Protein AF-A0A974TFK8-F1 (afdb_monomer_lite)

Structure (mmCIF, N/CA/C/O backbone):
data_AF-A0A974TFK8-F1
#
_entry.id   AF-A0A974TFK8-F1
#
loop_
_atom_site.group_PDB
_atom_site.id
_atom_site.type_symbol
_atom_site.label_atom_id
_atom_site.label_alt_id
_atom_site.label_comp_id
_atom_site.label_asym_id
_atom_site.label_entity_id
_atom_site.label_seq_id
_atom_site.pdbx_PDB_ins_code
_atom_site.Cartn_x
_atom_site.Cartn_y
_atom_site.Cartn_z
_atom_site.occupancy
_atom_site.B_iso_or_equiv
_atom_site.auth_seq_id
_atom_site.auth_comp_id
_atom_site.auth_asym_id
_atom_site.auth_atom_id
_atom_site.pdbx_PDB_model_num
ATOM 1 N N . MET A 1 1 ? 17.963 1.336 -28.474 1.00 47.50 1 MET A N 1
ATOM 2 C CA . MET A 1 1 ? 17.197 0.143 -28.061 1.00 47.50 1 MET A CA 1
ATOM 3 C C . MET A 1 1 ? 16.078 0.599 -27.140 1.00 47.50 1 MET A C 1
ATOM 5 O O . MET A 1 1 ? 16.375 1.074 -26.057 1.00 47.50 1 MET A O 1
ATOM 9 N N . TYR A 1 2 ? 14.823 0.534 -27.590 1.00 50.94 2 TYR A N 1
ATOM 10 C CA . TYR A 1 2 ? 13.650 0.783 -26.746 1.00 50.94 2 TYR A CA 1
ATOM 11 C C . TYR A 1 2 ? 13.254 -0.561 -26.133 1.00 50.94 2 TYR A C 1
ATOM 13 O O . TYR A 1 2 ? 13.108 -1.528 -26.875 1.00 50.94 2 TYR A O 1
ATOM 21 N N . ALA A 1 3 ? 13.133 -0.646 -24.813 1.00 58.66 3 ALA A N 1
ATOM 22 C CA . ALA A 1 3 ? 12.592 -1.830 -24.157 1.00 58.66 3 ALA A CA 1
ATOM 23 C C . ALA A 1 3 ? 11.069 -1.635 -24.021 1.00 58.66 3 ALA A C 1
ATOM 25 O O . ALA A 1 3 ? 10.639 -0.874 -23.150 1.00 58.66 3 ALA A O 1
ATOM 26 N N . PRO A 1 4 ? 10.249 -2.245 -24.898 1.00 61.31 4 PRO A N 1
ATOM 27 C CA . PRO A 1 4 ? 8.814 -1.957 -24.993 1.00 61.31 4 PRO A CA 1
ATOM 28 C C . PRO A 1 4 ? 8.028 -2.349 -23.732 1.00 61.31 4 PRO A C 1
ATOM 30 O O . PRO A 1 4 ? 6.946 -1.820 -23.497 1.00 61.31 4 PRO A O 1
ATOM 33 N N . ASP A 1 5 ? 8.598 -3.210 -22.887 1.00 64.31 5 ASP A N 1
ATOM 34 C CA . ASP A 1 5 ? 7.943 -3.734 -21.684 1.00 64.31 5 ASP A CA 1
ATOM 35 C C . ASP A 1 5 ? 8.152 -2.855 -20.438 1.00 64.31 5 ASP A C 1
ATOM 37 O O . ASP A 1 5 ? 7.492 -3.043 -19.414 1.00 64.31 5 ASP A O 1
ATOM 41 N N . LEU A 1 6 ? 9.060 -1.873 -20.499 1.00 69.62 6 LEU A N 1
ATOM 42 C CA . LEU A 1 6 ? 9.370 -1.011 -19.355 1.00 69.62 6 LEU A CA 1
ATOM 43 C C . LEU A 1 6 ? 8.221 -0.065 -18.959 1.00 69.62 6 LEU A C 1
ATOM 45 O O . LEU A 1 6 ? 7.942 0.042 -17.760 1.00 69.62 6 LEU A O 1
ATOM 49 N N . PRO A 1 7 ? 7.534 0.610 -19.904 1.00 78.12 7 PRO A N 1
ATOM 50 C CA . PRO A 1 7 ? 6.409 1.480 -19.565 1.00 78.12 7 PRO A CA 1
ATOM 51 C C . PRO A 1 7 ? 5.211 0.732 -18.946 1.00 78.12 7 PRO A C 1
ATOM 53 O O . PRO A 1 7 ? 4.729 1.190 -17.906 1.00 78.12 7 PRO A O 1
ATOM 56 N N . PRO A 1 8 ? 4.754 -0.425 -19.476 1.00 86.00 8 PRO A N 1
ATOM 57 C CA . PRO A 1 8 ? 3.691 -1.210 -18.841 1.00 86.00 8 PRO A CA 1
ATOM 58 C C . PRO A 1 8 ? 4.058 -1.714 -17.439 1.00 86.00 8 PRO A C 1
ATOM 60 O O . PRO A 1 8 ? 3.239 -1.642 -16.522 1.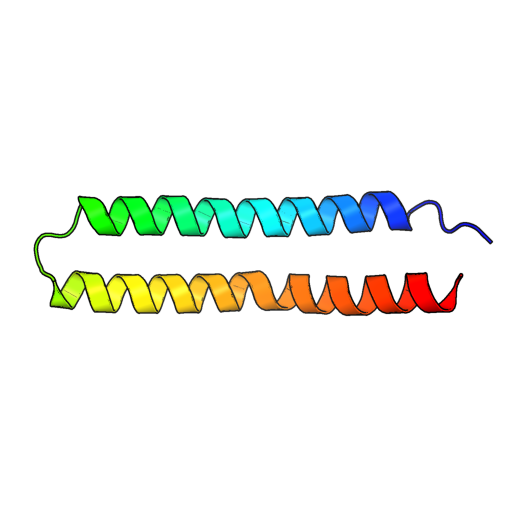00 86.00 8 PRO A O 1
ATOM 63 N N . LEU A 1 9 ? 5.301 -2.169 -17.238 1.00 87.75 9 LEU A N 1
ATOM 64 C CA . LEU A 1 9 ? 5.764 -2.634 -15.929 1.00 87.75 9 LEU A CA 1
ATOM 65 C C . LEU A 1 9 ? 5.773 -1.501 -14.893 1.00 87.75 9 LEU A C 1
ATOM 67 O O . LEU A 1 9 ? 5.311 -1.690 -13.768 1.00 87.75 9 LEU A O 1
ATOM 71 N N . LEU A 1 10 ? 6.253 -0.313 -15.276 1.00 89.19 10 LEU A N 1
ATOM 72 C CA . LEU A 1 10 ? 6.237 0.869 -14.414 1.00 89.19 10 LEU A CA 1
ATOM 73 C C . LEU A 1 10 ? 4.807 1.246 -14.011 1.00 89.19 10 LEU A C 1
ATOM 75 O O . LEU A 1 10 ? 4.544 1.483 -12.832 1.00 89.19 10 LEU A O 1
ATOM 79 N N . GLN A 1 11 ? 3.880 1.268 -14.971 1.00 88.69 11 GLN A N 1
ATOM 80 C CA . GLN A 1 11 ? 2.472 1.571 -14.709 1.00 88.69 11 GLN A CA 1
ATOM 81 C C . GLN A 1 11 ? 1.839 0.550 -13.759 1.00 88.69 11 GLN A C 1
ATOM 83 O O . GLN A 1 11 ? 1.184 0.946 -12.798 1.00 88.69 11 GLN A O 1
ATOM 88 N N . SER A 1 12 ? 2.093 -0.746 -13.963 1.00 92.38 12 SER A N 1
ATOM 89 C CA . SER A 1 12 ? 1.600 -1.805 -13.073 1.00 92.38 12 SER A CA 1
ATOM 90 C C . SER A 1 12 ? 2.125 -1.650 -11.642 1.00 92.38 12 SER A C 1
ATOM 92 O O . SER A 1 12 ? 1.382 -1.857 -10.679 1.00 92.38 12 SER A O 1
ATOM 94 N N . LEU A 1 13 ? 3.396 -1.268 -11.482 1.00 93.81 13 LEU A N 1
ATOM 95 C CA . LEU A 1 13 ? 4.003 -1.049 -10.170 1.00 93.81 13 LEU A CA 1
ATOM 96 C C . LEU A 1 13 ? 3.381 0.152 -9.449 1.00 93.81 13 LEU A C 1
ATOM 98 O O . LEU A 1 13 ? 3.062 0.076 -8.262 1.00 93.81 13 LEU A O 1
ATOM 102 N N . LEU A 1 14 ? 3.193 1.256 -10.175 1.00 93.25 14 LEU A N 1
ATOM 103 C CA . LEU A 1 14 ? 2.578 2.471 -9.647 1.00 93.25 14 LEU A CA 1
ATOM 104 C C . LEU A 1 14 ? 1.108 2.245 -9.280 1.00 93.25 14 LEU A C 1
ATOM 106 O O . LEU A 1 14 ? 0.686 2.691 -8.215 1.00 93.25 14 LEU A O 1
ATOM 110 N N . ALA A 1 15 ? 0.358 1.510 -10.105 1.00 95.00 15 ALA A N 1
ATOM 111 C CA . ALA A 1 15 ? -1.019 1.122 -9.808 1.00 95.00 15 ALA A CA 1
ATOM 112 C C . ALA A 1 15 ? -1.095 0.286 -8.521 1.00 95.00 15 ALA A C 1
ATOM 114 O O . ALA A 1 15 ? -1.836 0.625 -7.603 1.00 95.00 15 ALA A O 1
ATOM 115 N N . THR A 1 16 ? -0.233 -0.727 -8.391 1.00 96.06 16 THR A N 1
ATOM 116 C CA . THR A 1 16 ? -0.170 -1.567 -7.183 1.00 96.06 16 THR A CA 1
ATOM 117 C C . THR A 1 16 ? 0.150 -0.745 -5.927 1.00 96.06 16 THR A C 1
ATOM 119 O O . THR A 1 16 ? -0.457 -0.933 -4.872 1.00 96.06 16 THR A O 1
ATOM 122 N N . LEU A 1 17 ? 1.090 0.202 -6.023 1.00 96.00 17 LEU A N 1
ATOM 123 C CA . LEU A 1 17 ? 1.418 1.118 -4.926 1.00 96.00 17 LEU A CA 1
ATOM 124 C C . LEU A 1 17 ? 0.237 2.029 -4.559 1.00 96.00 17 LEU A C 1
ATOM 126 O O . LEU A 1 17 ? -0.010 2.251 -3.371 1.00 96.00 17 LEU A O 1
ATOM 130 N N . ALA A 1 18 ? -0.491 2.540 -5.553 1.00 94.44 18 ALA A N 1
ATOM 131 C CA . ALA A 1 18 ? -1.676 3.364 -5.342 1.00 94.44 18 ALA A CA 1
ATOM 132 C C . ALA A 1 18 ? -2.782 2.581 -4.618 1.00 94.44 18 ALA A C 1
ATOM 134 O O . ALA A 1 18 ? -3.316 3.075 -3.625 1.00 94.44 18 ALA A O 1
ATOM 135 N N . ASP A 1 19 ? -3.043 1.337 -5.024 1.00 97.44 19 ASP A N 1
ATOM 136 C CA . ASP A 1 19 ? -4.024 0.465 -4.371 1.00 97.44 19 ASP A CA 1
ATOM 137 C C . ASP A 1 19 ? -3.669 0.198 -2.901 1.00 97.44 19 ASP A C 1
ATOM 139 O O . ASP A 1 19 ? -4.529 0.263 -2.017 1.00 97.44 19 ASP A O 1
ATOM 143 N N . ILE A 1 20 ? -2.388 -0.053 -2.606 1.00 95.81 20 ILE A N 1
ATOM 144 C CA . ILE A 1 20 ? -1.901 -0.268 -1.235 1.00 95.81 20 ILE A CA 1
ATOM 145 C C . ILE A 1 20 ? -2.069 0.994 -0.376 1.00 95.81 20 ILE A C 1
ATOM 147 O O . ILE A 1 20 ? -2.458 0.889 0.792 1.00 95.81 20 ILE A O 1
ATOM 151 N N . ASN A 1 21 ? -1.778 2.176 -0.928 1.00 96.81 21 ASN A N 1
ATOM 152 C CA . ASN A 1 21 ? -1.962 3.451 -0.230 1.00 96.81 21 ASN A CA 1
ATOM 153 C C . ASN A 1 21 ? -3.450 3.718 0.041 1.00 96.81 21 ASN A C 1
ATOM 155 O O . ASN A 1 21 ? -3.823 4.036 1.169 1.00 96.81 21 ASN A O 1
ATOM 159 N N . PHE A 1 22 ? -4.306 3.504 -0.956 1.00 97.19 22 PHE A N 1
ATOM 160 C CA . PHE A 1 22 ? -5.741 3.734 -0.834 1.00 97.19 22 PHE A CA 1
ATOM 161 C C . PHE A 1 22 ? -6.410 2.779 0.163 1.00 97.19 22 PHE A C 1
ATOM 163 O O . PHE A 1 22 ? -7.260 3.186 0.959 1.00 97.19 22 PHE A O 1
ATOM 170 N N . ALA A 1 23 ? -6.007 1.504 0.175 1.00 96.88 23 ALA A N 1
ATOM 171 C CA . ALA A 1 23 ? -6.471 0.545 1.173 1.00 96.88 23 ALA A CA 1
ATOM 172 C C . ALA A 1 23 ? -6.101 0.988 2.599 1.00 96.88 23 ALA A C 1
ATOM 174 O O . ALA A 1 23 ? -6.952 0.967 3.489 1.00 96.88 23 ALA A O 1
ATOM 175 N N . TYR A 1 24 ? -4.863 1.454 2.802 1.00 97.31 24 TYR A N 1
ATOM 176 C CA . TYR A 1 24 ? -4.409 1.975 4.091 1.00 97.31 24 TYR A CA 1
ATOM 177 C C . TYR A 1 24 ? -5.219 3.192 4.550 1.00 97.31 24 TYR A C 1
ATOM 179 O O . TYR A 1 24 ? -5.660 3.226 5.698 1.00 97.31 24 TYR A O 1
ATOM 187 N N . GLU A 1 25 ? -5.450 4.168 3.671 1.00 96.94 25 GLU A N 1
ATOM 188 C CA . GLU A 1 25 ? -6.246 5.359 3.996 1.00 96.94 25 GLU A CA 1
ATOM 189 C C . GLU A 1 25 ? -7.671 4.981 4.401 1.00 96.94 25 GLU A C 1
ATOM 191 O O . GLU A 1 25 ? -8.144 5.376 5.468 1.00 96.94 25 GLU A O 1
ATOM 196 N N . ARG A 1 26 ? -8.314 4.110 3.618 1.00 96.56 26 ARG A N 1
ATOM 197 C CA . ARG A 1 26 ? -9.659 3.613 3.915 1.00 96.56 26 ARG A CA 1
ATOM 198 C C . ARG A 1 26 ? -9.726 2.901 5.269 1.00 96.56 26 ARG A C 1
ATOM 200 O O . ARG A 1 26 ? -10.680 3.094 6.022 1.00 96.56 26 ARG A O 1
ATOM 207 N N . GLU A 1 27 ? -8.758 2.044 5.581 1.00 94.69 27 GLU A N 1
ATOM 208 C CA . GLU A 1 27 ? -8.702 1.333 6.865 1.00 94.69 27 GLU A CA 1
ATOM 209 C C . GLU A 1 27 ? -8.433 2.283 8.039 1.00 94.69 27 GLU A C 1
ATOM 211 O O . GLU A 1 27 ? -9.061 2.160 9.093 1.00 94.69 27 GLU A O 1
ATOM 216 N N . ARG A 1 28 ? -7.563 3.279 7.850 1.00 95.12 28 ARG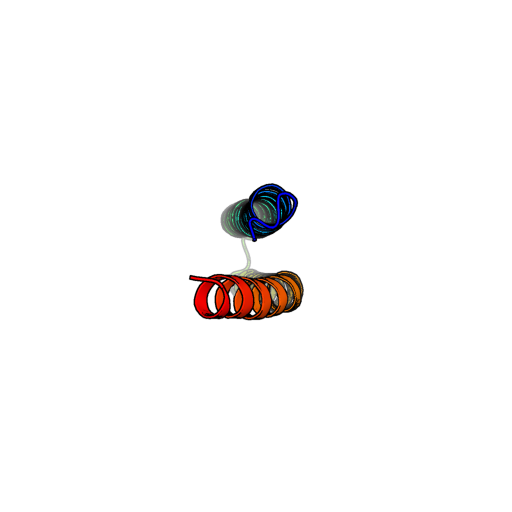 A N 1
ATOM 217 C CA . ARG A 1 28 ? -7.265 4.306 8.853 1.00 95.12 28 ARG A CA 1
ATOM 218 C C . ARG A 1 28 ? -8.503 5.132 9.194 1.00 95.12 28 ARG A C 1
ATOM 220 O O . ARG A 1 28 ? -8.761 5.394 10.372 1.00 95.12 28 ARG A O 1
ATOM 227 N N . ASP A 1 29 ? -9.277 5.518 8.188 1.00 93.94 29 ASP A N 1
ATOM 228 C CA . ASP A 1 29 ? -10.481 6.328 8.368 1.00 93.94 29 ASP A CA 1
ATOM 229 C C . ASP A 1 29 ? -11.593 5.519 9.065 1.00 93.94 29 ASP A C 1
ATOM 231 O O . ASP A 1 29 ? -12.254 6.013 9.986 1.00 93.94 29 ASP A O 1
ATOM 235 N N . LYS A 1 30 ? -11.726 4.225 8.737 1.00 91.62 30 LYS A N 1
ATOM 236 C CA . LYS A 1 30 ? -12.610 3.287 9.456 1.00 91.62 30 LYS A CA 1
ATOM 237 C C . LYS A 1 30 ? -12.227 3.138 10.931 1.00 91.62 30 LYS A C 1
ATOM 239 O O . LYS A 1 30 ? -13.081 3.254 11.806 1.00 91.62 30 LYS A O 1
ATOM 244 N N . LEU A 1 31 ? -10.947 2.918 11.236 1.00 90.31 31 LEU A N 1
ATOM 245 C CA . LEU A 1 31 ? -10.481 2.809 12.627 1.00 90.31 31 LEU A CA 1
ATOM 246 C C . LEU A 1 31 ? -10.674 4.117 13.396 1.00 90.31 31 LEU A C 1
ATOM 248 O O . LEU A 1 31 ? -10.966 4.103 14.596 1.00 90.31 31 LEU A O 1
ATOM 252 N N . SER A 1 32 ? -10.541 5.244 12.695 1.00 85.06 32 SER A N 1
ATOM 253 C CA . SER A 1 32 ? -10.713 6.568 13.276 1.00 85.06 32 SER A CA 1
ATOM 254 C C . SER A 1 32 ? -12.146 6.856 13.699 1.00 85.06 32 SER A C 1
ATOM 256 O O . SER A 1 32 ? -12.325 7.515 14.724 1.00 85.06 32 SER A O 1
ATOM 258 N N . THR A 1 33 ? -13.125 6.328 12.965 1.00 87.38 33 THR A N 1
ATOM 259 C CA . THR A 1 33 ? -14.563 6.511 13.213 1.00 87.38 33 THR A CA 1
ATOM 260 C C . THR A 1 33 ? -15.174 5.425 14.107 1.00 87.38 33 THR A C 1
ATOM 262 O O . THR A 1 33 ? -16.126 5.702 14.828 1.00 87.38 33 THR A O 1
ATOM 265 N N . SER A 1 34 ? -14.619 4.207 14.116 1.00 79.94 34 SER A N 1
ATOM 266 C CA . SER A 1 34 ? -15.218 3.047 14.797 1.00 79.94 34 SER A CA 1
ATOM 267 C C . SER A 1 34 ? -14.793 2.840 16.260 1.00 79.94 34 SER A C 1
ATOM 269 O O . SER A 1 34 ? -15.470 2.103 16.977 1.00 79.94 34 SER A O 1
ATOM 271 N N . THR A 1 35 ? -13.676 3.417 16.720 1.00 76.06 35 THR A N 1
ATOM 272 C CA . THR A 1 35 ? -13.076 3.043 18.020 1.00 76.06 35 THR A CA 1
ATOM 273 C C . THR A 1 35 ? -13.294 4.122 19.082 1.00 76.06 35 THR A C 1
ATOM 275 O O . THR A 1 35 ? -12.772 5.227 18.947 1.00 76.06 35 THR A O 1
ATOM 278 N N . ARG A 1 36 ? -14.029 3.797 20.157 1.00 78.25 36 ARG A N 1
ATOM 279 C CA . ARG A 1 36 ? -14.262 4.700 21.308 1.00 78.25 36 ARG A CA 1
ATOM 280 C C . ARG A 1 36 ? -13.104 4.732 22.311 1.00 78.25 36 ARG A C 1
ATOM 282 O O . ARG A 1 36 ? -12.894 5.753 22.953 1.00 78.25 36 ARG A O 1
ATOM 289 N N . ASP A 1 37 ? -12.349 3.641 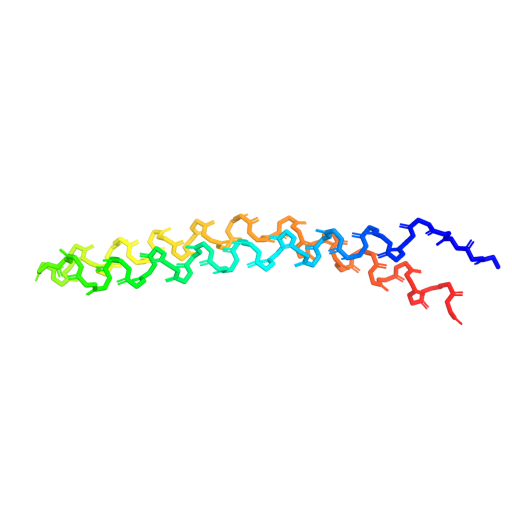22.429 1.00 88.94 37 ASP A N 1
ATOM 290 C CA . ASP A 1 37 ? -11.158 3.576 23.282 1.00 88.94 37 ASP A CA 1
ATOM 291 C C . ASP A 1 37 ? -9.937 4.144 22.543 1.00 88.94 37 ASP A C 1
ATOM 293 O O . ASP A 1 37 ? -9.477 3.601 21.533 1.00 88.94 37 ASP A O 1
ATOM 297 N N . MET A 1 38 ? -9.404 5.249 23.061 1.00 86.88 38 MET A N 1
ATOM 298 C CA . MET A 1 38 ? -8.284 5.964 22.457 1.00 86.88 38 MET A CA 1
ATOM 299 C C . MET A 1 38 ? -6.971 5.163 22.498 1.00 86.88 38 MET A C 1
ATOM 301 O O . MET A 1 38 ? -6.212 5.198 21.530 1.00 86.88 38 MET A O 1
ATOM 305 N N . ASN A 1 39 ? -6.717 4.391 23.556 1.00 90.06 39 ASN A 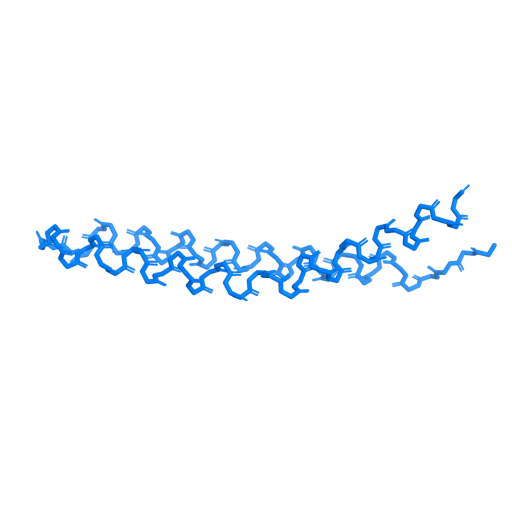N 1
ATOM 306 C CA . ASN A 1 39 ? -5.497 3.592 23.685 1.00 90.06 39 ASN A CA 1
ATOM 307 C C . ASN A 1 39 ? -5.510 2.400 22.723 1.00 90.06 39 ASN A C 1
ATOM 309 O O . ASN A 1 39 ? -4.504 2.115 22.067 1.00 90.06 39 ASN A O 1
ATOM 313 N N . LEU A 1 40 ? -6.657 1.727 22.593 1.00 90.19 40 LEU A N 1
ATOM 314 C CA . LEU A 1 40 ? -6.833 0.667 21.599 1.00 90.19 40 LEU A CA 1
ATOM 315 C C . LEU A 1 40 ? -6.729 1.220 20.175 1.00 90.19 40 LEU A C 1
ATOM 317 O O . LEU A 1 40 ? -6.046 0.626 19.340 1.00 90.19 40 LEU A O 1
ATOM 321 N N . LYS A 1 41 ? -7.320 2.391 19.910 1.00 90.75 41 LYS A N 1
ATOM 322 C CA . LYS A 1 41 ? -7.221 3.077 18.615 1.00 90.75 41 LYS A CA 1
ATOM 323 C C . LYS A 1 41 ? -5.770 3.365 18.229 1.00 90.75 41 LYS A C 1
ATOM 325 O O . LYS A 1 41 ? -5.375 3.040 17.113 1.00 90.75 41 LYS A O 1
ATOM 330 N N . ILE A 1 42 ? -4.965 3.913 19.141 1.00 91.94 42 ILE A N 1
ATOM 331 C CA . ILE A 1 42 ? -3.541 4.196 18.890 1.00 91.94 42 ILE A CA 1
ATOM 332 C C . ILE A 1 42 ? -2.783 2.910 18.533 1.00 91.94 42 ILE A C 1
ATOM 334 O O . ILE A 1 42 ? -2.073 2.874 17.528 1.00 91.94 42 ILE A O 1
ATOM 338 N N . ARG A 1 43 ? -2.973 1.828 19.300 1.00 93.81 43 ARG A N 1
ATOM 339 C CA . ARG A 1 43 ? -2.307 0.539 19.034 1.00 93.81 43 ARG A CA 1
ATOM 340 C C . ARG A 1 43 ? -2.691 -0.045 17.674 1.00 93.81 43 ARG A C 1
ATOM 342 O O . ARG A 1 43 ? -1.828 -0.550 16.956 1.00 93.81 43 ARG A O 1
ATOM 349 N N . LEU A 1 44 ? -3.971 0.030 17.309 1.00 93.75 44 LEU A N 1
ATOM 350 C CA . LEU A 1 44 ? -4.463 -0.446 16.014 1.00 93.75 44 LEU A CA 1
ATOM 351 C C . LEU A 1 44 ? -3.912 0.388 14.852 1.00 93.75 44 LEU A C 1
ATOM 353 O O . LEU A 1 44 ? -3.506 -0.184 13.842 1.00 93.75 44 LEU A O 1
ATOM 357 N N . LEU A 1 45 ? -3.840 1.712 15.005 1.00 94.19 45 LEU A N 1
ATOM 358 C CA . LEU A 1 45 ? -3.274 2.608 13.994 1.00 94.19 45 LEU A CA 1
ATOM 359 C C . LEU A 1 45 ? -1.777 2.361 13.772 1.00 94.19 45 LEU A C 1
ATOM 361 O O . LEU A 1 45 ? -1.339 2.305 12.624 1.00 94.19 45 LEU A O 1
ATOM 365 N N . GLU A 1 46 ? -0.997 2.152 14.834 1.00 95.69 46 GLU A N 1
ATOM 366 C CA . GLU A 1 46 ? 0.430 1.835 14.692 1.00 95.69 46 GLU A CA 1
ATOM 367 C C . GLU A 1 46 ? 0.647 0.473 14.024 1.00 95.69 46 GLU A C 1
ATOM 369 O O . GLU A 1 46 ? 1.466 0.358 13.108 1.00 95.69 46 GLU A O 1
ATOM 374 N N . LYS A 1 47 ? -0.150 -0.543 14.382 1.00 96.12 47 LYS A N 1
ATOM 375 C CA . LYS A 1 47 ? -0.110 -1.847 13.702 1.00 96.12 47 LYS A CA 1
ATOM 376 C C . LYS A 1 47 ? -0.477 -1.724 12.220 1.00 96.12 47 LYS A C 1
ATOM 378 O O . LYS A 1 47 ? 0.203 -2.300 11.370 1.00 96.12 47 LYS A O 1
ATOM 383 N N . LEU A 1 48 ? -1.515 -0.950 11.898 1.00 96.62 48 LEU A N 1
ATOM 384 C CA . LEU A 1 48 ? -1.938 -0.690 10.521 1.00 96.62 48 LEU A CA 1
ATOM 385 C C . LEU A 1 48 ? -0.828 0.006 9.717 1.00 96.62 48 LEU A C 1
ATOM 387 O O . LEU A 1 48 ? -0.525 -0.392 8.593 1.00 96.62 48 LEU A O 1
ATOM 391 N N . LYS A 1 49 ? -0.176 1.010 10.305 1.00 96.69 49 LYS A N 1
ATOM 392 C CA . LYS A 1 49 ? 0.943 1.739 9.696 1.00 96.69 49 LYS A CA 1
ATOM 393 C C . LYS A 1 49 ? 2.157 0.843 9.459 1.00 96.69 49 LYS A C 1
ATOM 395 O O . LYS A 1 49 ? 2.772 0.929 8.395 1.00 96.69 49 LYS A O 1
ATOM 400 N N . GLN A 1 50 ? 2.498 -0.026 10.411 1.00 97.75 50 GLN A N 1
ATOM 401 C CA . GLN A 1 50 ? 3.575 -1.003 10.244 1.00 97.75 50 GLN A CA 1
ATOM 402 C C . GLN A 1 50 ? 3.270 -1.969 9.095 1.00 97.75 50 GLN A C 1
ATOM 404 O O . GLN A 1 50 ? 4.108 -2.155 8.214 1.00 97.75 50 GLN A O 1
ATOM 409 N N . HIS A 1 51 ? 2.059 -2.526 9.068 1.00 97.12 51 HIS A N 1
ATOM 410 C CA . HIS A 1 51 ? 1.621 -3.428 8.009 1.00 97.12 51 HIS A CA 1
ATOM 411 C C . HIS A 1 51 ? 1.636 -2.749 6.631 1.00 97.12 51 HIS A C 1
ATOM 413 O O . HIS A 1 51 ? 2.135 -3.317 5.661 1.00 97.12 51 HIS A O 1
ATOM 419 N N . HIS A 1 52 ? 1.160 -1.503 6.543 1.00 97.44 52 HIS A N 1
ATOM 420 C CA . HIS A 1 52 ? 1.215 -0.720 5.310 1.00 97.44 52 HIS A CA 1
ATOM 421 C C . HIS A 1 52 ? 2.655 -0.523 4.815 1.00 97.44 52 HIS A C 1
ATOM 423 O O . HIS A 1 52 ? 2.933 -0.772 3.643 1.00 97.44 52 HIS A O 1
ATOM 429 N N . ARG A 1 53 ? 3.588 -0.155 5.705 1.00 96.94 53 ARG A N 1
ATOM 430 C CA . ARG A 1 53 ? 5.015 -0.026 5.359 1.00 96.94 53 ARG A CA 1
ATOM 431 C C . ARG A 1 53 ? 5.588 -1.336 4.827 1.00 96.94 53 ARG A C 1
ATOM 433 O O . ARG A 1 53 ? 6.155 -1.340 3.742 1.00 96.94 53 ARG A O 1
ATOM 440 N N . GLN A 1 54 ? 5.374 -2.438 5.544 1.00 97.56 54 GLN A N 1
ATOM 441 C CA . GLN A 1 54 ? 5.860 -3.764 5.150 1.00 97.56 54 GLN A CA 1
ATOM 442 C C . GLN A 1 54 ? 5.328 -4.191 3.778 1.00 97.56 54 GLN A C 1
ATOM 444 O O . GLN A 1 54 ? 6.079 -4.717 2.964 1.00 97.56 54 GLN A O 1
ATOM 449 N N . ARG A 1 55 ? 4.048 -3.922 3.495 1.00 96.50 55 ARG A N 1
ATOM 450 C CA . ARG A 1 55 ? 3.447 -4.216 2.189 1.00 96.50 55 ARG A CA 1
ATOM 451 C C . ARG A 1 55 ? 4.004 -3.346 1.070 1.00 96.50 55 ARG A C 1
ATOM 453 O O . ARG A 1 55 ? 4.086 -3.820 -0.055 1.00 96.50 55 ARG A O 1
ATOM 460 N N . ARG A 1 56 ? 4.353 -2.090 1.352 1.00 96.38 56 ARG A N 1
ATOM 461 C CA . ARG A 1 56 ? 4.817 -1.123 0.348 1.00 96.38 56 ARG A CA 1
ATOM 462 C C . ARG A 1 56 ? 6.297 -1.291 -0.008 1.00 96.38 56 ARG A C 1
ATOM 464 O O . ARG A 1 56 ? 6.670 -1.067 -1.155 1.00 96.38 56 ARG A O 1
ATOM 471 N N . GLU A 1 57 ? 7.117 -1.693 0.961 1.00 97.19 57 GLU A N 1
ATOM 472 C CA . GLU A 1 57 ? 8.576 -1.835 0.853 1.00 97.19 57 GLU A CA 1
ATOM 473 C C . GLU A 1 57 ? 9.060 -2.591 -0.403 1.00 97.19 57 GLU A C 1
ATOM 475 O O . GLU A 1 57 ? 9.845 -2.014 -1.161 1.00 97.19 57 GLU A O 1
ATOM 480 N N . PRO A 1 58 ? 8.584 -3.817 -0.712 1.00 97.00 58 PRO A N 1
ATOM 481 C CA . PRO A 1 58 ? 9.100 -4.563 -1.863 1.00 97.00 58 PRO A CA 1
ATOM 482 C C . PRO A 1 58 ? 8.832 -3.853 -3.197 1.00 97.00 58 PRO A C 1
ATOM 484 O O . PRO A 1 58 ? 9.669 -3.880 -4.098 1.00 97.00 58 PRO A O 1
ATOM 487 N N . TYR A 1 59 ? 7.696 -3.165 -3.324 1.00 95.50 59 TYR A N 1
ATOM 488 C CA . TYR A 1 59 ? 7.348 -2.433 -4.542 1.00 95.50 59 TYR A CA 1
ATOM 489 C C . TYR A 1 59 ? 8.164 -1.147 -4.690 1.00 95.50 59 TYR A C 1
ATOM 491 O O . TYR A 1 59 ? 8.523 -0.777 -5.803 1.00 95.50 59 TYR A O 1
ATOM 499 N N . LEU A 1 60 ? 8.522 -0.484 -3.585 1.00 94.81 60 LEU A N 1
ATOM 500 C CA . LEU A 1 60 ? 9.435 0.662 -3.631 1.00 94.81 60 LEU A CA 1
ATOM 501 C C . LEU A 1 60 ? 10.847 0.250 -4.055 1.00 94.81 60 LEU A C 1
ATOM 503 O O . LEU A 1 60 ? 11.471 0.949 -4.852 1.00 94.81 60 LEU A O 1
ATOM 507 N N . GLN A 1 61 ? 11.331 -0.898 -3.578 1.00 95.94 61 GLN A N 1
ATOM 508 C CA . GLN A 1 61 ? 12.620 -1.448 -4.002 1.00 95.94 61 GLN A CA 1
ATOM 509 C C . GLN A 1 61 ? 12.620 -1.781 -5.499 1.00 95.94 61 GLN A C 1
ATOM 511 O O . GLN A 1 61 ? 13.532 -1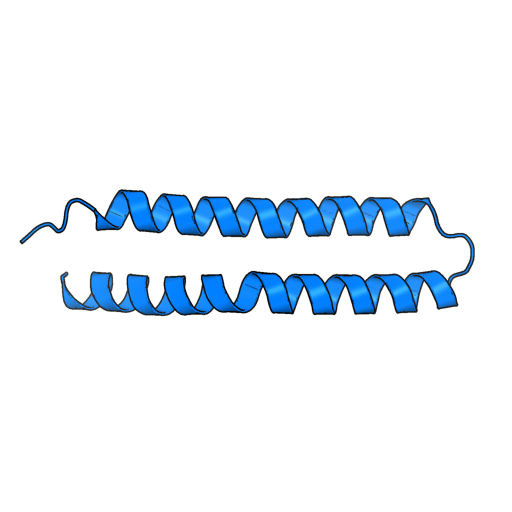.385 -6.226 1.00 95.94 61 GLN A O 1
ATOM 516 N N . GLN A 1 62 ? 11.567 -2.444 -5.985 1.00 93.81 62 GLN A N 1
ATOM 517 C CA . GLN A 1 62 ? 11.404 -2.733 -7.412 1.00 93.81 62 GLN A CA 1
ATOM 518 C C . GLN A 1 62 ? 11.322 -1.452 -8.254 1.00 93.81 62 GLN A C 1
ATOM 520 O O . GLN A 1 62 ? 11.938 -1.381 -9.319 1.00 93.81 62 GLN A O 1
ATOM 525 N N . LEU A 1 63 ? 10.629 -0.419 -7.762 1.00 93.12 63 LEU A N 1
ATOM 526 C CA . LEU A 1 63 ? 10.536 0.877 -8.431 1.00 93.12 63 LEU A CA 1
ATOM 527 C C . LEU A 1 63 ? 11.906 1.554 -8.543 1.00 93.12 63 LEU A C 1
ATOM 529 O O . LEU A 1 63 ? 12.242 2.062 -9.611 1.00 93.12 63 LEU A O 1
ATOM 533 N N . ALA A 1 64 ? 12.711 1.529 -7.478 1.00 92.88 64 ALA A N 1
ATOM 534 C CA . ALA A 1 64 ? 14.054 2.106 -7.476 1.00 92.88 64 ALA A CA 1
ATOM 535 C C . ALA A 1 64 ? 14.975 1.418 -8.498 1.00 92.88 64 ALA A C 1
ATOM 537 O O . ALA A 1 64 ? 15.630 2.095 -9.292 1.00 92.88 64 ALA A O 1
ATOM 538 N N . ILE A 1 65 ? 14.961 0.079 -8.539 1.00 92.56 65 ILE A N 1
ATOM 539 C CA . ILE A 1 65 ? 15.721 -0.712 -9.520 1.00 92.56 65 ILE A CA 1
ATOM 540 C C . ILE A 1 65 ? 15.271 -0.374 -10.946 1.00 92.56 65 ILE A C 1
ATOM 542 O O . ILE A 1 65 ? 16.098 -0.195 -11.843 1.00 92.56 65 ILE A O 1
ATOM 546 N N . LEU A 1 66 ? 13.958 -0.279 -11.174 1.00 90.56 66 LEU A N 1
ATOM 547 C CA . LEU A 1 66 ? 13.405 0.02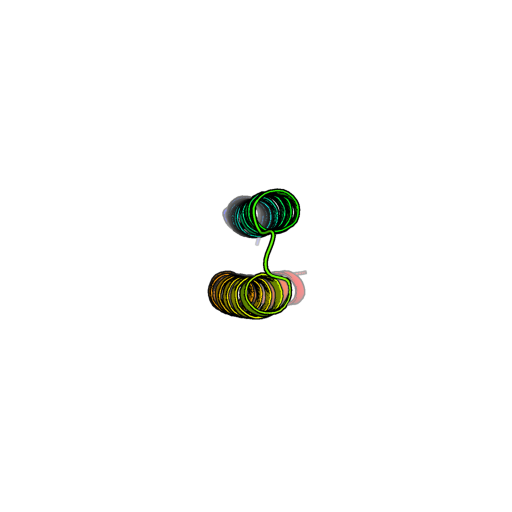0 -12.491 1.00 90.56 66 LEU A CA 1
ATOM 548 C C . LEU A 1 66 ? 13.783 1.432 -12.959 1.00 90.56 66 LEU A C 1
ATOM 550 O O . LEU A 1 66 ? 14.212 1.604 -14.099 1.00 90.56 66 LEU A O 1
ATOM 554 N N . GLN A 1 67 ? 13.694 2.430 -12.078 1.00 87.44 67 GLN A N 1
ATOM 555 C CA . GLN A 1 67 ? 14.102 3.804 -12.379 1.00 87.44 67 GLN A CA 1
ATOM 556 C C . GLN A 1 67 ? 15.597 3.913 -12.681 1.00 87.44 67 GLN A C 1
ATOM 558 O O . GLN A 1 67 ? 15.992 4.653 -13.581 1.00 87.44 67 GLN A O 1
ATOM 563 N N . GLU A 1 68 ? 16.438 3.169 -11.962 1.00 90.19 68 GLU A N 1
ATOM 564 C CA . GLU A 1 68 ? 17.869 3.127 -12.245 1.00 90.19 68 GLU A CA 1
ATOM 565 C C . GLU A 1 68 ? 18.158 2.525 -13.625 1.00 90.19 68 GLU A C 1
ATOM 567 O O . GLU A 1 68 ? 18.972 3.068 -14.372 1.00 90.19 68 GLU A O 1
ATOM 572 N N . ARG A 1 69 ? 17.460 1.447 -14.001 1.00 87.69 69 ARG A N 1
ATOM 573 C CA . ARG A 1 69 ? 17.580 0.849 -15.339 1.00 87.69 69 ARG A CA 1
ATOM 574 C C . ARG A 1 69 ? 17.189 1.832 -16.438 1.00 87.69 69 ARG A C 1
ATOM 576 O O . ARG A 1 69 ? 17.941 1.959 -17.395 1.00 87.69 69 ARG A O 1
ATOM 583 N N . ILE A 1 70 ? 16.074 2.549 -16.276 1.00 85.50 70 ILE A N 1
ATOM 584 C CA . ILE A 1 70 ? 15.647 3.598 -17.220 1.00 85.50 70 ILE A CA 1
ATOM 585 C C . ILE A 1 70 ? 16.738 4.662 -17.350 1.00 85.50 70 ILE A C 1
ATOM 587 O O . ILE A 1 70 ? 17.147 4.989 -18.459 1.00 85.50 70 ILE A O 1
ATOM 591 N N . ARG A 1 71 ? 17.256 5.160 -16.220 1.00 84.94 71 ARG A N 1
ATOM 592 C CA . ARG A 1 71 ? 18.292 6.201 -16.202 1.00 84.94 71 ARG A CA 1
ATOM 593 C C . ARG A 1 71 ? 19.573 5.779 -16.918 1.00 84.94 71 ARG A C 1
ATOM 595 O O . ARG A 1 71 ? 20.223 6.626 -17.502 1.00 84.94 71 ARG A O 1
ATOM 602 N N . ARG A 1 72 ? 19.951 4.500 -16.850 1.00 86.31 72 ARG A N 1
ATOM 603 C CA . ARG A 1 72 ? 21.146 3.969 -17.529 1.00 86.31 72 ARG A CA 1
ATOM 604 C C . ARG A 1 72 ? 20.944 3.735 -19.034 1.00 86.31 72 ARG A C 1
ATOM 606 O O . ARG A 1 72 ? 21.926 3.486 -19.723 1.00 86.31 72 ARG A O 1
ATOM 613 N N . MET A 1 73 ? 19.700 3.726 -19.518 1.00 76.50 73 MET A N 1
ATOM 614 C CA . MET A 1 73 ? 19.365 3.508 -20.934 1.00 76.50 73 MET A CA 1
ATOM 615 C C . MET A 1 73 ? 19.166 4.810 -21.722 1.00 76.50 73 MET A C 1
ATOM 617 O O . MET A 1 73 ? 19.282 4.776 -22.948 1.00 76.50 73 MET A O 1
ATOM 621 N N . CYS A 1 74 ? 18.830 5.907 -21.039 1.00 60.53 74 CYS A N 1
ATOM 622 C CA . CYS A 1 74 ? 18.774 7.261 -21.595 1.00 60.53 74 CYS A CA 1
ATOM 623 C C . CYS A 1 74 ? 20.155 7.920 -21.566 1.00 60.53 74 CYS A C 1
ATOM 625 O O . CYS A 1 74 ? 20.422 8.712 -22.495 1.00 60.53 74 CYS A O 1
#

Secondary structure (DSSP, 8-state):
---TTHHHHHHHHHHHHHHHHHHHHHHHHHHHHH---HHHHHHHHHHHHHHHHHHHHHHHHHHHHHHHHHHHH-

pLDDT: mean 88.89, std 11.19, range [47.5, 97.75]

Radius of gyration: 17.19 Å; chains: 1; bounding box: 36×12×52 Å

Sequence (74 aa):
MYAPDLPPLLQSLLATLADINFAYERERDKLSTSTRDMNLKIRLLEKLKQHHRQRREPYLQQLAILQERIRRMC

Foldseek 3Di:
DDPVCLVVVLVVLVVQLVVLVVVLVVVLVCLVPPDPDPVVSVVVNVVSVVVSCVSNVVSVVVNVVSVVVVVVVD